Protein AF-A0A5J4QQU4-F1 (afdb_monomer_lite)

Radius of gyration: 15.81 Å; chains: 1; bounding box: 34×28×37 Å

Secondary structure (DSSP, 8-state):
-TT---HHHHHHHIIIIIHHHHHHHHHHHHHHHHHS-TTT--SPPHHHHHH--

InterPro domains:
  IPR052725 Glutamine Synthetase Type-3 [PTHR42974] (4-52)

Foldseek 3Di:
DVPDPDPVVVVVCCVPPVVVVVVVVVVVVVVCVVVDDPVPDPDPDPVVVVPPD

Sequence (53 aa):
ANKIESEREKAIVYHDKIAPMLEEIRYHIDKLELIVDNQMWTLPKYRELLFIR

pLDDT: mean 71.87, std 9.92, range [47.78, 85.38]

Organism: NCBI:txid433724

Structure (mmCIF, N/CA/C/O backbone):
data_AF-A0A5J4QQU4-F1
#
_entry.id   AF-A0A5J4QQU4-F1
#
loop_
_atom_site.group_PDB
_atom_site.id
_atom_site.type_symbol
_atom_site.label_atom_id
_atom_site.label_alt_id
_atom_site.label_comp_id
_atom_site.label_asym_id
_atom_site.label_entity_id
_atom_site.label_seq_id
_atom_site.pdbx_PDB_ins_code
_atom_site.Cartn_x
_atom_site.Cartn_y
_atom_site.Cartn_z
_atom_site.occupancy
_atom_site.B_iso_or_equiv
_atom_site.auth_seq_id
_atom_site.auth_comp_id
_atom_site.auth_asym_id
_atom_site.auth_atom_id
_atom_site.pdbx_PDB_model_num
ATOM 1 N N . ALA A 1 1 ? 14.159 -10.242 -10.576 1.00 50.84 1 ALA A N 1
ATOM 2 C CA . ALA A 1 1 ? 14.718 -8.878 -10.463 1.00 50.84 1 ALA A CA 1
ATOM 3 C C . ALA A 1 1 ? 16.220 -8.872 -10.142 1.00 50.84 1 ALA A C 1
ATOM 5 O O . ALA A 1 1 ? 16.962 -8.174 -10.817 1.00 50.84 1 ALA A O 1
ATOM 6 N N . ASN A 1 2 ? 16.713 -9.686 -9.197 1.00 50.34 2 ASN A N 1
ATOM 7 C CA . ASN A 1 2 ? 18.119 -9.617 -8.746 1.00 50.34 2 ASN A CA 1
ATOM 8 C C . ASN A 1 2 ? 19.191 -10.119 -9.740 1.00 50.34 2 ASN A C 1
ATOM 10 O O . ASN A 1 2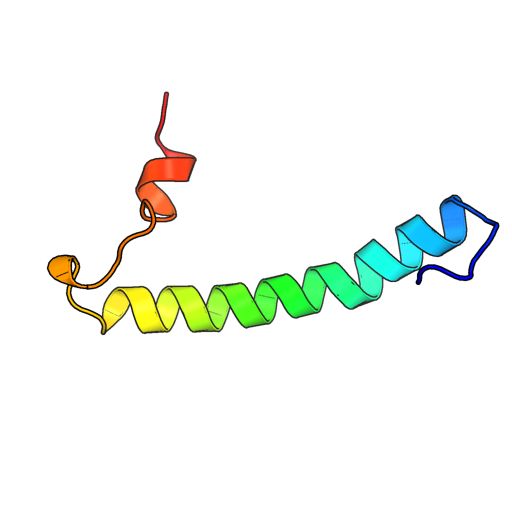 ? 20.371 -9.925 -9.482 1.00 50.34 2 ASN A O 1
ATOM 14 N N . LYS A 1 3 ? 18.805 -10.725 -10.872 1.00 55.84 3 LYS A N 1
ATOM 15 C CA . LYS A 1 3 ? 19.725 -11.259 -11.900 1.00 55.84 3 LYS A CA 1
ATOM 16 C C . LYS A 1 3 ? 19.921 -10.356 -13.133 1.00 55.84 3 LYS A C 1
ATOM 18 O O . LYS A 1 3 ? 20.565 -10.777 -14.079 1.00 55.84 3 LYS A O 1
ATOM 23 N N . ILE A 1 4 ? 19.342 -9.153 -13.153 1.00 59.16 4 ILE A N 1
ATOM 24 C CA . ILE A 1 4 ? 19.434 -8.236 -14.304 1.00 59.16 4 ILE A CA 1
ATOM 25 C C . ILE A 1 4 ? 20.612 -7.275 -14.079 1.00 59.16 4 ILE A C 1
ATOM 27 O O . ILE A 1 4 ? 20.633 -6.569 -13.072 1.00 59.16 4 ILE A O 1
ATOM 31 N N . GLU A 1 5 ? 21.601 -7.257 -14.971 1.00 65.62 5 GLU A N 1
ATOM 32 C CA . GLU A 1 5 ? 22.786 -6.383 -14.859 1.00 65.62 5 GLU A CA 1
ATOM 33 C C . GLU A 1 5 ? 22.481 -4.920 -15.218 1.00 65.62 5 GLU A C 1
ATOM 35 O O . GLU A 1 5 ? 23.104 -4.011 -14.680 1.00 65.62 5 GLU A O 1
ATOM 40 N N . SER A 1 6 ? 21.468 -4.681 -16.056 1.00 69.62 6 SER A N 1
ATOM 41 C CA . SER A 1 6 ? 21.027 -3.338 -16.441 1.00 69.62 6 SER A CA 1
ATOM 42 C C . SER A 1 6 ? 20.147 -2.694 -15.364 1.00 69.62 6 SER A C 1
ATOM 44 O O . SER A 1 6 ? 19.019 -3.124 -15.100 1.00 69.62 6 SER A O 1
ATOM 46 N N . GLU A 1 7 ? 20.647 -1.620 -14.753 1.00 72.81 7 GLU A N 1
ATOM 47 C CA . GLU A 1 7 ? 19.943 -0.844 -13.721 1.00 72.81 7 GLU A CA 1
ATOM 48 C C . GLU A 1 7 ? 18.619 -0.255 -14.228 1.00 72.81 7 GLU A C 1
ATOM 50 O O . GLU A 1 7 ? 17.630 -0.212 -13.494 1.00 72.81 7 GLU A O 1
ATOM 55 N N . ARG A 1 8 ? 18.562 0.123 -15.512 1.00 78.06 8 ARG A N 1
ATOM 56 C CA . ARG A 1 8 ? 17.355 0.681 -16.136 1.00 78.06 8 ARG A CA 1
ATOM 57 C C . ARG A 1 8 ? 16.240 -0.353 -16.263 1.00 78.06 8 ARG A C 1
ATOM 59 O O . ARG A 1 8 ? 15.089 -0.054 -15.960 1.00 78.06 8 ARG A O 1
ATOM 66 N N . GLU A 1 9 ? 16.565 -1.572 -16.682 1.00 75.00 9 GLU A N 1
ATOM 67 C CA . GLU A 1 9 ? 15.576 -2.651 -16.782 1.00 75.00 9 GLU A CA 1
ATOM 68 C C . GLU A 1 9 ? 15.109 -3.120 -15.406 1.00 75.00 9 GLU A C 1
ATOM 70 O O . GLU A 1 9 ? 13.924 -3.396 -15.224 1.00 75.00 9 GLU A O 1
ATOM 75 N N . LYS A 1 10 ? 16.004 -3.137 -14.406 1.00 73.12 10 LYS A N 1
ATOM 76 C CA . LYS A 1 10 ? 15.590 -3.320 -13.011 1.00 73.12 10 LYS A CA 1
ATOM 77 C C . LYS A 1 10 ? 14.571 -2.260 -12.613 1.00 73.12 10 LYS A C 1
ATOM 79 O O . LYS A 1 10 ? 13.504 -2.637 -12.143 1.00 73.12 10 LYS A O 1
ATOM 84 N N . ALA A 1 11 ? 14.865 -0.977 -12.822 1.00 76.69 11 ALA A N 1
ATOM 85 C CA . ALA A 1 11 ? 13.967 0.109 -12.436 1.00 76.69 11 ALA A CA 1
ATOM 86 C C . ALA A 1 11 ? 12.568 -0.041 -13.059 1.00 76.69 11 ALA A C 1
ATOM 88 O O . ALA A 1 11 ? 11.576 0.057 -12.341 1.00 76.69 11 ALA A O 1
ATOM 89 N N . ILE A 1 12 ? 12.491 -0.373 -14.352 1.00 80.12 12 ILE A N 1
ATOM 90 C CA . ILE A 1 12 ? 11.216 -0.609 -15.049 1.00 80.12 12 ILE A CA 1
ATOM 91 C C . ILE A 1 12 ? 10.483 -1.814 -14.451 1.00 80.12 12 ILE A C 1
ATOM 93 O O . ILE A 1 12 ? 9.306 -1.723 -14.136 1.00 80.12 12 ILE A O 1
ATOM 97 N N . VAL A 1 13 ? 11.169 -2.936 -14.212 1.00 81.12 13 VAL A N 1
ATOM 98 C CA . VAL A 1 13 ? 10.533 -4.133 -13.636 1.00 81.12 13 VAL A CA 1
ATOM 99 C C . VAL A 1 13 ? 10.066 -3.903 -12.195 1.00 81.12 13 VAL A C 1
ATOM 101 O O . VAL A 1 13 ? 9.009 -4.403 -11.813 1.00 81.12 13 VAL A O 1
ATOM 104 N N . TYR A 1 14 ? 10.825 -3.165 -11.382 1.00 75.00 14 TYR A N 1
ATOM 105 C CA . TYR A 1 14 ? 10.396 -2.785 -10.034 1.00 75.00 14 TYR A CA 1
ATOM 106 C C . TYR A 1 14 ? 9.177 -1.860 -10.091 1.00 75.00 14 TYR A C 1
ATOM 108 O O . TYR A 1 14 ? 8.204 -2.100 -9.381 1.00 75.00 14 TYR A O 1
ATOM 116 N N . HIS A 1 15 ? 9.187 -0.860 -10.966 1.00 79.62 15 HIS A N 1
ATOM 117 C CA . HIS A 1 15 ? 8.043 0.025 -11.142 1.00 79.62 15 HIS A CA 1
ATOM 118 C C . HIS A 1 15 ? 6.802 -0.733 -11.638 1.00 79.62 15 HIS A C 1
ATOM 120 O O . HIS A 1 15 ? 5.755 -0.651 -11.015 1.00 79.62 15 HIS A O 1
ATOM 126 N N . ASP 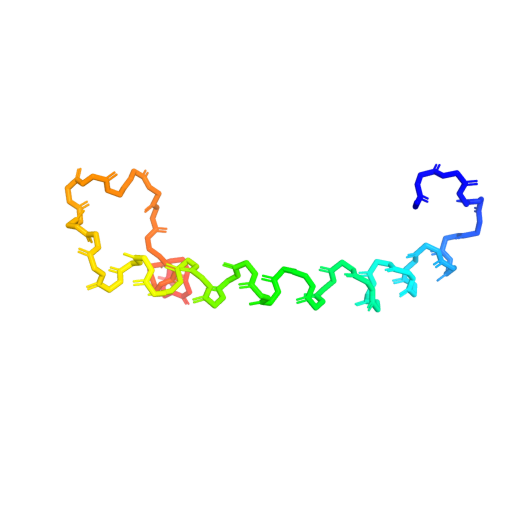A 1 16 ? 6.920 -1.538 -12.692 1.00 80.38 16 ASP A N 1
ATOM 127 C CA . ASP A 1 16 ? 5.759 -2.128 -13.368 1.00 80.38 16 ASP A CA 1
ATOM 128 C C . ASP A 1 16 ? 5.221 -3.388 -12.685 1.00 80.38 16 ASP A C 1
ATOM 130 O O . ASP A 1 16 ? 4.054 -3.728 -12.858 1.00 80.38 16 ASP A O 1
ATOM 134 N N . LYS A 1 17 ? 6.053 -4.117 -11.928 1.00 79.12 17 LYS A N 1
ATOM 135 C CA . LYS A 1 17 ? 5.615 -5.338 -11.228 1.00 79.12 17 LYS A CA 1
ATOM 136 C C . LYS A 1 17 ? 5.508 -5.168 -9.726 1.00 79.12 17 LYS A C 1
ATOM 138 O O . LYS A 1 17 ? 4.568 -5.685 -9.138 1.00 79.12 17 LYS A O 1
ATOM 143 N N . ILE A 1 18 ? 6.465 -4.494 -9.092 1.00 78.06 18 ILE A N 1
ATOM 144 C CA . ILE A 1 18 ? 6.513 -4.426 -7.628 1.00 78.06 18 ILE A CA 1
ATOM 145 C C . ILE A 1 18 ? 5.596 -3.316 -7.109 1.00 78.06 18 ILE A C 1
ATOM 147 O O . ILE A 1 18 ? 4.892 -3.551 -6.129 1.00 78.06 18 ILE A O 1
ATOM 151 N N . ALA A 1 19 ? 5.532 -2.155 -7.773 1.00 80.62 19 ALA A N 1
ATOM 152 C CA . ALA A 1 19 ? 4.660 -1.065 -7.325 1.00 80.62 19 ALA A CA 1
ATOM 153 C C . ALA A 1 19 ? 3.161 -1.443 -7.320 1.00 80.62 19 ALA A C 1
ATOM 155 O O . ALA A 1 19 ? 2.527 -1.239 -6.286 1.00 80.62 19 ALA A O 1
ATOM 156 N N . PRO A 1 20 ? 2.593 -2.093 -8.359 1.00 85.38 20 PRO A N 1
ATOM 157 C CA . PRO A 1 20 ? 1.184 -2.495 -8.335 1.00 85.38 20 PRO A CA 1
ATOM 158 C C . PRO A 1 20 ? 0.883 -3.564 -7.280 1.00 85.38 20 PRO A C 1
ATOM 160 O O . PRO A 1 20 ? -0.175 -3.542 -6.659 1.00 85.38 20 PRO A O 1
ATOM 163 N N . MET A 1 21 ? 1.824 -4.482 -7.026 1.00 80.44 21 MET A N 1
ATOM 164 C CA . MET A 1 21 ? 1.672 -5.487 -5.965 1.00 80.44 21 MET A CA 1
ATOM 165 C C . MET A 1 21 ? 1.683 -4.846 -4.571 1.00 80.44 21 MET A C 1
ATOM 167 O O . MET A 1 21 ? 0.941 -5.269 -3.688 1.00 80.44 21 MET A O 1
ATOM 171 N N . LEU A 1 22 ? 2.502 -3.810 -4.363 1.00 79.31 22 LEU A N 1
ATOM 172 C CA . LEU A 1 22 ? 2.495 -3.019 -3.129 1.00 79.31 22 LEU A CA 1
ATOM 173 C C . LEU A 1 22 ? 1.178 -2.252 -2.952 1.00 79.31 22 LEU A C 1
ATOM 175 O O . LEU A 1 22 ? 0.701 -2.139 -1.825 1.00 79.31 22 LEU A O 1
ATOM 179 N N . GLU A 1 23 ? 0.580 -1.765 -4.040 1.00 82.31 23 GLU A N 1
ATOM 180 C CA . GLU A 1 23 ? -0.737 -1.115 -4.035 1.00 82.31 23 GLU A CA 1
ATOM 181 C C . GLU A 1 23 ? -1.840 -2.080 -3.567 1.00 82.31 23 GLU A C 1
ATOM 183 O O . GLU A 1 23 ? -2.660 -1.735 -2.717 1.00 82.31 23 GLU A O 1
ATOM 188 N N . GLU A 1 24 ? -1.821 -3.323 -4.058 1.00 85.06 24 GLU A N 1
ATOM 189 C CA . GLU A 1 24 ? -2.766 -4.368 -3.650 1.00 85.06 24 GLU A CA 1
ATOM 190 C C . GLU A 1 24 ? -2.584 -4.751 -2.173 1.00 85.06 24 GLU A C 1
ATOM 192 O O . GLU A 1 24 ? -3.551 -4.798 -1.409 1.00 85.06 24 GLU A O 1
ATOM 197 N N . ILE A 1 25 ? -1.335 -4.938 -1.731 1.00 84.50 25 ILE A N 1
ATOM 198 C CA . ILE A 1 25 ? -1.014 -5.181 -0.318 1.00 84.50 25 ILE A CA 1
ATOM 199 C C . ILE A 1 25 ? -1.519 -4.021 0.549 1.00 84.50 25 ILE A C 1
ATOM 201 O O . ILE A 1 25 ? -2.130 -4.255 1.592 1.00 84.50 25 ILE A O 1
ATOM 205 N N . ARG A 1 26 ? -1.323 -2.774 0.109 1.00 82.75 26 ARG A N 1
ATOM 206 C CA . ARG A 1 26 ? -1.805 -1.580 0.811 1.00 82.75 26 ARG A CA 1
ATOM 207 C C . ARG A 1 26 ? -3.325 -1.564 0.926 1.00 82.75 26 ARG A C 1
ATOM 209 O O . ARG A 1 26 ? -3.837 -1.329 2.013 1.00 82.75 26 ARG A O 1
ATOM 216 N N . TYR A 1 27 ? -4.043 -1.894 -0.144 1.00 84.62 27 TYR A N 1
ATOM 217 C CA . TYR A 1 27 ? -5.502 -1.993 -0.117 1.00 84.62 27 TYR A CA 1
ATOM 218 C C . TYR A 1 27 ? -6.006 -3.027 0.903 1.00 84.62 27 TYR A C 1
ATOM 220 O O . TYR A 1 27 ? -6.988 -2.790 1.610 1.00 84.62 27 TYR A O 1
ATOM 228 N N . HIS A 1 28 ? -5.329 -4.172 1.013 1.00 84.31 28 HIS A N 1
ATOM 229 C CA . HIS A 1 28 ? -5.650 -5.173 2.029 1.00 84.31 28 HIS A CA 1
ATOM 230 C C . HIS A 1 28 ? -5.318 -4.702 3.450 1.00 84.31 28 HIS A C 1
ATOM 232 O O . HIS A 1 28 ? -6.114 -4.939 4.359 1.00 84.31 28 HIS A O 1
ATOM 238 N N . ILE A 1 29 ? -4.190 -4.012 3.640 1.00 79.25 29 ILE A N 1
ATOM 239 C CA . ILE A 1 29 ? -3.794 -3.431 4.930 1.00 79.25 29 ILE A CA 1
ATOM 240 C C . ILE A 1 29 ? -4.802 -2.372 5.382 1.00 79.25 29 ILE A C 1
ATOM 242 O O . ILE A 1 29 ? -5.257 -2.451 6.517 1.00 79.25 29 ILE A O 1
ATOM 246 N N . ASP A 1 30 ? -5.221 -1.456 4.507 1.00 79.50 30 ASP A N 1
ATOM 247 C CA . ASP A 1 30 ? -6.203 -0.413 4.838 1.00 79.50 30 ASP A CA 1
ATOM 248 C C . ASP A 1 30 ? -7.539 -1.027 5.294 1.00 79.50 30 ASP A C 1
ATOM 250 O O . ASP A 1 30 ? -8.174 -0.552 6.236 1.00 79.50 30 ASP A O 1
ATOM 254 N N . LYS A 1 31 ? -7.960 -2.137 4.674 1.00 81.88 31 LYS A N 1
ATOM 255 C CA . LYS A 1 31 ? -9.148 -2.886 5.112 1.00 81.88 31 LYS A CA 1
ATOM 256 C C . LYS A 1 31 ? -8.961 -3.555 6.467 1.00 81.88 31 LYS A C 1
ATOM 258 O O . LYS A 1 31 ? -9.895 -3.558 7.264 1.00 81.88 31 LYS A O 1
ATOM 263 N N . LEU A 1 32 ? -7.792 -4.143 6.716 1.00 80.06 32 LEU A N 1
ATOM 264 C CA . LEU A 1 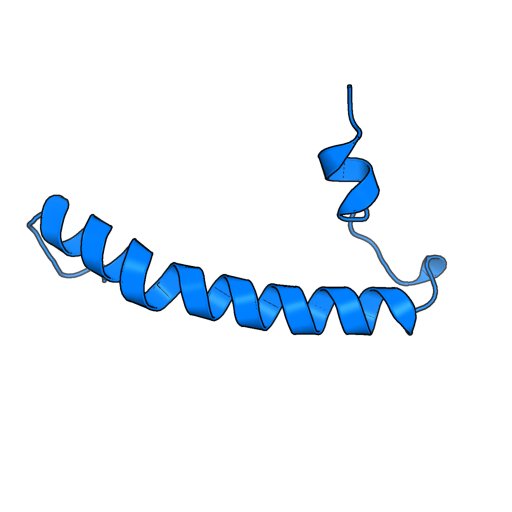32 ? -7.480 -4.740 8.011 1.00 80.06 32 LEU A CA 1
ATOM 265 C C . LEU A 1 32 ? -7.405 -3.666 9.097 1.00 80.06 32 LEU A C 1
ATOM 267 O O . LEU A 1 32 ? -7.940 -3.887 10.173 1.00 80.06 32 LEU A O 1
ATOM 271 N N . GLU A 1 33 ? -6.857 -2.485 8.807 1.00 77.56 33 GLU A N 1
ATOM 272 C CA . GLU A 1 33 ? -6.802 -1.361 9.748 1.00 77.56 33 GLU A CA 1
ATOM 273 C C . GLU A 1 33 ? -8.201 -0.894 10.192 1.00 77.56 33 GLU A C 1
ATOM 275 O O . GLU A 1 33 ? -8.373 -0.463 11.330 1.00 77.56 33 GLU A O 1
ATOM 280 N N . LEU A 1 34 ? -9.213 -0.995 9.322 1.00 74.31 34 LEU A N 1
ATOM 281 C CA . LEU A 1 34 ? -10.599 -0.641 9.658 1.00 74.31 34 LEU A CA 1
ATOM 282 C C . LEU A 1 34 ? -11.304 -1.672 10.553 1.00 74.31 34 LEU A C 1
ATOM 284 O O . LEU A 1 34 ? -12.294 -1.332 11.198 1.00 74.31 34 LEU A O 1
ATOM 288 N N . ILE A 1 35 ? -10.846 -2.926 10.552 1.00 79.12 35 ILE A N 1
ATOM 289 C CA . ILE A 1 35 ? -11.517 -4.053 11.223 1.00 79.12 35 ILE A CA 1
ATOM 290 C C . ILE A 1 35 ? -10.757 -4.479 12.487 1.00 79.12 35 ILE A C 1
ATOM 292 O O . ILE A 1 35 ? -11.365 -4.936 13.454 1.00 79.12 35 ILE A O 1
ATOM 296 N N . VAL A 1 36 ? -9.431 -4.352 12.480 1.00 73.06 36 VAL A N 1
ATOM 297 C CA . VAL A 1 36 ? -8.548 -4.745 13.578 1.00 73.06 36 VAL A CA 1
ATOM 298 C C . VAL A 1 36 ? -8.513 -3.640 14.628 1.00 73.06 36 VAL A C 1
ATOM 300 O O . VAL A 1 36 ? -8.288 -2.471 14.325 1.00 73.06 36 VAL A O 1
ATOM 303 N N . ASP A 1 37 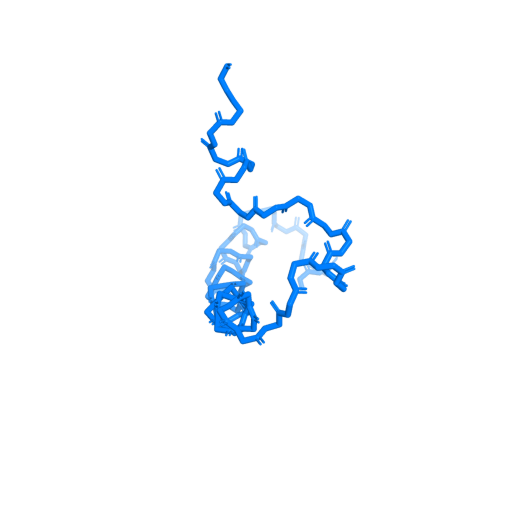? -8.715 -4.031 15.884 1.00 67.69 37 ASP A N 1
ATOM 304 C CA . ASP A 1 37 ? -8.632 -3.130 17.029 1.00 67.69 37 ASP A CA 1
ATOM 305 C C . ASP A 1 37 ? -7.212 -2.547 17.166 1.00 67.69 37 ASP A C 1
ATOM 307 O O . ASP A 1 37 ? -6.211 -3.264 17.062 1.00 67.69 37 ASP A O 1
ATOM 311 N N . ASN A 1 38 ? -7.119 -1.242 17.438 1.00 63.38 38 ASN A N 1
ATOM 312 C CA . ASN A 1 38 ? -5.860 -0.496 17.532 1.00 63.38 38 ASN A CA 1
ATOM 313 C C . ASN A 1 38 ? -4.879 -1.101 18.541 1.00 63.38 38 ASN A C 1
ATOM 315 O O . ASN A 1 38 ? -3.674 -0.929 18.394 1.00 63.38 38 ASN A O 1
ATOM 319 N N . GLN A 1 39 ? -5.378 -1.807 19.556 1.00 66.19 39 GLN A N 1
ATOM 320 C CA . GLN A 1 39 ? -4.546 -2.439 20.581 1.00 66.19 39 GLN A CA 1
ATOM 321 C C . GLN A 1 39 ? -3.723 -3.631 20.064 1.00 66.19 39 GLN A C 1
ATOM 323 O O . GLN A 1 39 ? -2.689 -3.943 20.651 1.00 66.19 39 GLN A O 1
ATOM 328 N N . MET A 1 40 ? -4.144 -4.289 18.976 1.00 64.94 40 MET A N 1
ATOM 329 C CA . MET A 1 40 ? -3.378 -5.375 18.342 1.00 64.94 40 MET A CA 1
ATOM 330 C C . MET A 1 40 ? -2.450 -4.892 17.222 1.00 64.94 40 MET A C 1
ATOM 332 O O . MET A 1 40 ? -1.608 -5.656 16.748 1.00 64.94 40 MET A O 1
ATOM 336 N N . TRP A 1 41 ? -2.580 -3.639 16.789 1.00 68.94 41 TRP A N 1
ATOM 337 C CA . TRP A 1 41 ? -1.802 -3.100 15.682 1.00 68.94 41 TRP A CA 1
ATOM 338 C C . TRP A 1 41 ? -0.502 -2.464 16.195 1.00 68.94 41 TRP A C 1
ATOM 340 O O . TRP A 1 41 ? -0.476 -1.322 16.642 1.00 68.94 41 TRP A O 1
ATOM 350 N N . THR A 1 42 ? 0.600 -3.218 16.150 1.00 66.44 42 THR A N 1
ATOM 351 C CA . THR A 1 42 ? 1.902 -2.811 16.718 1.00 66.44 42 THR A CA 1
ATOM 352 C C . THR A 1 42 ? 2.699 -1.829 15.854 1.00 66.44 42 THR A C 1
ATOM 354 O O . THR A 1 42 ? 3.776 -1.396 16.259 1.00 66.44 42 THR A O 1
ATOM 357 N N . LEU A 1 43 ? 2.229 -1.518 14.644 1.00 67.38 43 LEU A N 1
ATOM 358 C CA . LEU A 1 43 ? 2.885 -0.590 13.721 1.00 67.38 43 LEU A CA 1
ATOM 359 C C . LEU A 1 43 ? 2.177 0.773 13.759 1.00 67.38 43 LEU A C 1
ATOM 361 O O . LEU A 1 43 ? 0.955 0.801 13.852 1.00 67.38 43 LEU A O 1
ATOM 365 N N . PRO A 1 44 ? 2.890 1.906 13.655 1.00 64.12 44 PRO A N 1
ATOM 366 C CA . PRO A 1 44 ? 2.240 3.210 13.557 1.00 64.12 44 PRO A CA 1
ATOM 367 C C . PRO A 1 44 ? 1.317 3.239 12.337 1.00 64.12 44 PRO A C 1
ATOM 369 O O . PRO A 1 44 ? 1.659 2.728 11.263 1.00 64.12 44 PRO A O 1
ATOM 372 N N . LYS A 1 45 ? 0.121 3.803 12.508 1.00 65.19 45 LYS A N 1
ATO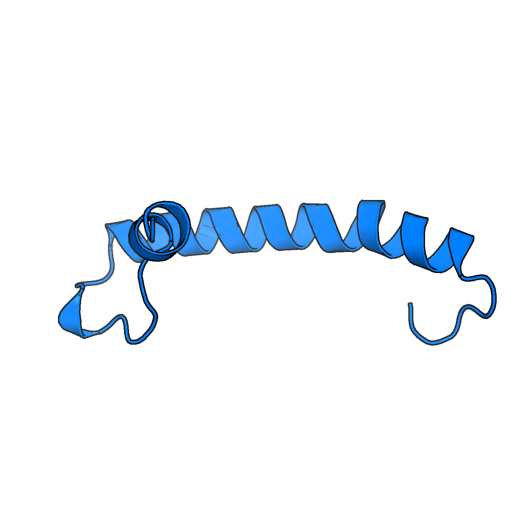M 373 C CA . LYS A 1 45 ? -0.890 3.836 11.449 1.00 65.19 45 LYS A CA 1
ATOM 374 C C . LYS A 1 45 ? -0.389 4.654 10.275 1.00 65.19 45 LYS A C 1
ATOM 376 O O . LYS A 1 45 ? 0.349 5.626 10.436 1.00 65.19 45 LYS A O 1
ATOM 381 N N . TYR A 1 46 ? -0.858 4.32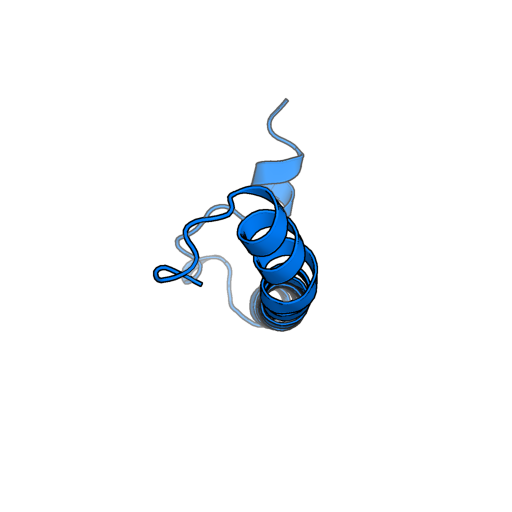0 9.077 1.00 64.12 46 TYR A N 1
ATOM 382 C CA . TYR A 1 46 ? -0.428 5.014 7.864 1.00 64.12 46 TYR A CA 1
ATOM 383 C C . TYR A 1 46 ? -0.744 6.518 7.920 1.00 64.12 46 TYR A C 1
ATOM 385 O O . TYR A 1 46 ? 0.021 7.345 7.427 1.00 64.12 46 TYR A O 1
ATOM 393 N N . ARG A 1 47 ? -1.845 6.887 8.592 1.00 62.50 47 ARG A N 1
ATOM 394 C CA . ARG A 1 47 ? -2.194 8.286 8.878 1.00 62.50 47 ARG A CA 1
ATOM 395 C C . ARG A 1 47 ? -1.170 8.950 9.796 1.00 62.50 47 ARG A C 1
ATOM 397 O O . ARG A 1 47 ? -0.792 10.080 9.541 1.00 62.50 47 ARG A O 1
ATOM 404 N N . GLU A 1 48 ? -0.688 8.265 10.823 1.00 65.38 48 GLU A N 1
ATOM 405 C CA . GLU A 1 48 ? 0.334 8.820 11.714 1.00 65.38 48 GLU A CA 1
ATOM 406 C C . GLU A 1 48 ? 1.638 9.047 10.946 1.00 65.38 48 GLU A C 1
ATOM 408 O O . GLU A 1 48 ? 2.164 10.150 10.980 1.00 65.38 48 GLU A O 1
ATOM 413 N N . LEU A 1 49 ? 2.086 8.077 10.141 1.00 66.38 49 LEU A N 1
ATOM 414 C CA . LEU A 1 49 ? 3.285 8.219 9.303 1.00 66.38 49 LEU A CA 1
ATOM 415 C C . LEU A 1 49 ? 3.192 9.365 8.280 1.00 66.38 49 LEU A C 1
ATOM 417 O O . LEU A 1 49 ? 4.188 10.039 8.030 1.00 66.38 49 LEU A O 1
ATOM 421 N N . LEU A 1 50 ? 2.012 9.601 7.699 1.00 62.94 50 LEU A N 1
ATOM 422 C CA . LEU A 1 50 ? 1.786 10.687 6.737 1.00 62.94 50 LEU A CA 1
ATOM 423 C C . LEU A 1 50 ? 1.626 12.071 7.389 1.00 62.94 50 LEU A C 1
ATOM 425 O O . LEU A 1 50 ? 1.789 13.076 6.697 1.00 62.94 50 LEU A O 1
ATOM 429 N N . PHE A 1 51 ? 1.302 12.141 8.684 1.00 55.59 51 PHE A N 1
ATOM 430 C CA . PHE A 1 51 ? 1.069 13.396 9.410 1.00 55.59 51 PHE A CA 1
ATOM 431 C C . PHE A 1 51 ? 2.125 13.712 10.483 1.00 55.59 51 PHE A C 1
ATOM 433 O O . PHE A 1 51 ? 1.952 14.693 11.205 1.00 55.59 51 PHE A O 1
ATOM 440 N N . ILE A 1 52 ? 3.234 12.963 10.571 1.00 55.56 52 ILE A N 1
ATOM 441 C CA . ILE A 1 52 ? 4.421 13.414 11.317 1.00 55.56 52 ILE A CA 1
ATOM 442 C C . ILE A 1 52 ? 4.971 14.647 10.586 1.00 55.56 52 ILE A C 1
ATOM 444 O O . ILE A 1 52 ? 5.642 14.532 9.559 1.00 55.56 52 ILE A O 1
ATOM 448 N N . ARG A 1 53 ? 4.639 15.832 11.095 1.00 47.78 53 ARG A N 1
ATOM 449 C CA . ARG A 1 53 ? 5.189 17.120 10.680 1.00 47.78 53 ARG A CA 1
ATOM 450 C C . ARG A 1 53 ? 5.827 17.803 11.876 1.00 47.78 53 ARG A C 1
ATOM 452 O O . ARG A 1 53 ? 5.235 17.709 12.973 1.00 47.78 53 ARG A O 1
#